Protein AF-A0A951F0G2-F1 (afdb_mono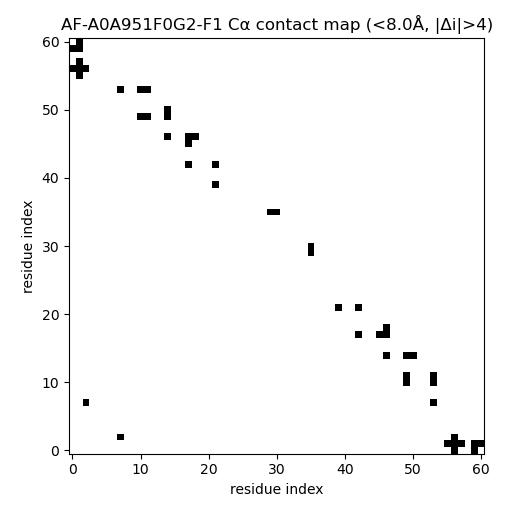mer)

Solvent-accessible surface area (backbone atoms only — not comparable to full-atom values): 3532 Å² total; per-residue (Å²): 128,55,64,52,72,68,56,46,53,49,48,51,51,52,42,54,51,51,54,51,50,57,60,54,51,76,77,53,65,60,93,79,38,85,63,43,69,61,50,54,51,52,51,52,53,48,45,52,49,48,52,49,54,53,52,52,28,60,75,65,104

Mean predicted aligned error: 3.66 Å

Nearest PDB structures (foldseek):
  6def-assembly3_C  TM=8.233E-01  e=2.803E+00  Thermochaetoides thermophila DSM 1495
  4pjw-assembly1_A  TM=4.622E-01  e=7.343E+00  Homo sapiens

Foldseek 3Di:
DADDPVVLVVLVVVLVVLVVVLVVLVPDDCVVDPPSVVVNVVSVVSNVVSVVNNVVNVVVD

pLDDT: mean 92.75, std 6.53, range [60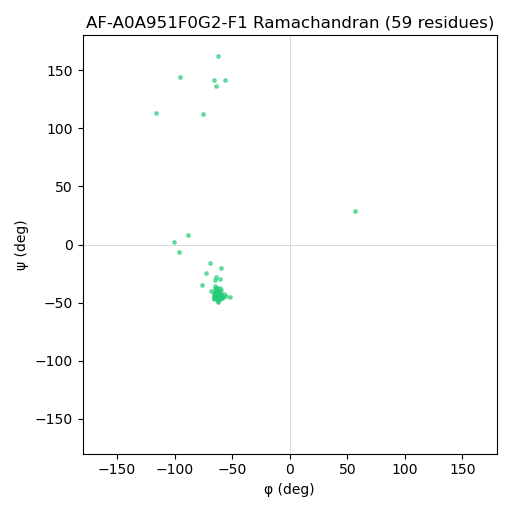.62, 97.56]

Structure (mmCIF, N/CA/C/O backbone):
data_AF-A0A951F0G2-F1
#
_entry.id   AF-A0A951F0G2-F1
#
loop_
_atom_site.group_PDB
_atom_site.id
_atom_site.type_symbol
_atom_site.label_atom_id
_atom_site.label_alt_id
_atom_site.label_comp_id
_atom_site.label_asym_id
_atom_site.label_entity_id
_atom_site.label_seq_id
_atom_site.pdbx_PDB_ins_code
_atom_site.Cartn_x
_atom_site.Cartn_y
_atom_site.Cartn_z
_atom_site.occupancy
_atom_site.B_iso_or_equiv
_atom_site.auth_seq_id
_atom_site.auth_comp_id
_atom_site.auth_asym_id
_atom_site.auth_atom_id
_atom_site.pdbx_PDB_model_num
ATOM 1 N N . MET A 1 1 ? 6.449 4.729 -20.307 1.00 68.4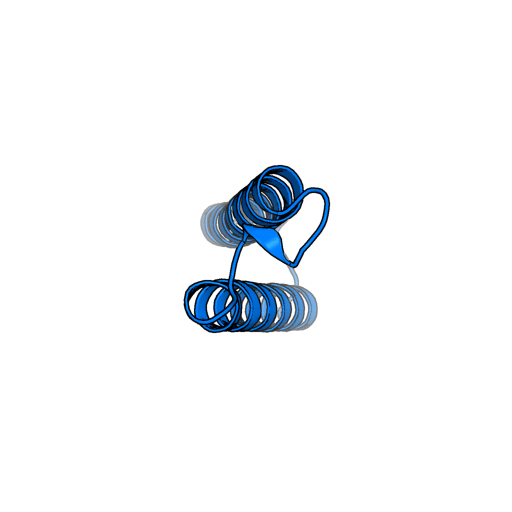4 1 MET A N 1
ATOM 2 C CA . MET A 1 1 ? 7.908 4.885 -20.159 1.00 68.44 1 MET A CA 1
ATOM 3 C C . MET A 1 1 ? 8.368 3.966 -19.044 1.00 68.44 1 MET A C 1
ATOM 5 O O . MET A 1 1 ? 7.812 4.047 -17.952 1.00 68.44 1 MET A O 1
ATOM 9 N N . ALA A 1 2 ? 9.372 3.129 -19.305 1.00 84.50 2 ALA A N 1
ATOM 10 C CA . ALA A 1 2 ? 9.943 2.268 -18.279 1.00 84.50 2 ALA A CA 1
ATOM 11 C C . ALA A 1 2 ? 10.598 3.110 -17.169 1.00 84.50 2 ALA A C 1
ATOM 13 O O . ALA A 1 2 ? 11.314 4.070 -17.456 1.00 84.50 2 ALA A O 1
ATOM 14 N N . LEU A 1 3 ? 10.362 2.738 -15.910 1.00 88.56 3 LEU A N 1
ATOM 15 C CA . LEU A 1 3 ? 10.996 3.373 -14.757 1.00 88.56 3 LEU A CA 1
ATOM 16 C C . LEU A 1 3 ? 12.500 3.107 -14.768 1.00 88.56 3 LEU A C 1
ATOM 18 O O . LEU A 1 3 ? 12.946 1.981 -15.033 1.00 88.56 3 LEU A O 1
ATOM 22 N N . SER A 1 4 ? 13.281 4.115 -14.388 1.00 93.44 4 SER A N 1
ATOM 23 C CA . SER A 1 4 ? 14.683 3.916 -14.045 1.00 93.44 4 SER A CA 1
ATOM 24 C C . SER A 1 4 ? 14.819 2.990 -12.833 1.00 93.44 4 SER A C 1
ATOM 26 O O . SER A 1 4 ? 13.889 2.783 -12.046 1.00 93.44 4 SER A O 1
ATOM 28 N N . ARG A 1 5 ? 16.022 2.439 -12.642 1.00 91.75 5 ARG A N 1
ATOM 29 C CA . ARG A 1 5 ? 16.326 1.598 -11.478 1.00 91.75 5 ARG A CA 1
ATOM 30 C C . ARG A 1 5 ? 16.034 2.321 -10.156 1.00 91.75 5 ARG A C 1
ATOM 32 O O . ARG A 1 5 ? 15.413 1.735 -9.279 1.00 91.75 5 ARG A O 1
ATOM 39 N N . VAL A 1 6 ? 16.435 3.590 -10.048 1.00 95.25 6 VAL A N 1
ATOM 40 C CA . VAL A 1 6 ? 16.254 4.400 -8.833 1.00 95.25 6 VAL A CA 1
ATOM 41 C C . VAL A 1 6 ? 14.773 4.654 -8.553 1.00 95.25 6 VAL A C 1
ATOM 43 O O . VAL A 1 6 ? 14.337 4.552 -7.410 1.00 95.25 6 VAL A O 1
ATOM 46 N N . GLU A 1 7 ? 13.977 4.954 -9.580 1.00 94.12 7 GLU A N 1
ATOM 47 C CA . GLU A 1 7 ? 12.531 5.143 -9.417 1.00 94.12 7 GLU A CA 1
ATOM 48 C C . GLU A 1 7 ? 11.840 3.847 -8.991 1.00 94.12 7 GLU A C 1
ATOM 50 O O . GLU A 1 7 ? 11.000 3.868 -8.094 1.00 94.12 7 GLU A O 1
ATOM 55 N N . ARG A 1 8 ? 12.232 2.706 -9.568 1.00 93.38 8 ARG A N 1
ATOM 56 C CA . ARG A 1 8 ? 11.698 1.396 -9.178 1.00 93.38 8 ARG A CA 1
ATOM 57 C C . ARG A 1 8 ? 12.022 1.052 -7.727 1.00 93.38 8 ARG A C 1
ATOM 59 O O . ARG A 1 8 ? 11.135 0.614 -7.002 1.00 93.38 8 ARG A O 1
ATOM 66 N N . GLU A 1 9 ? 13.269 1.256 -7.308 1.00 95.44 9 GLU A N 1
ATOM 67 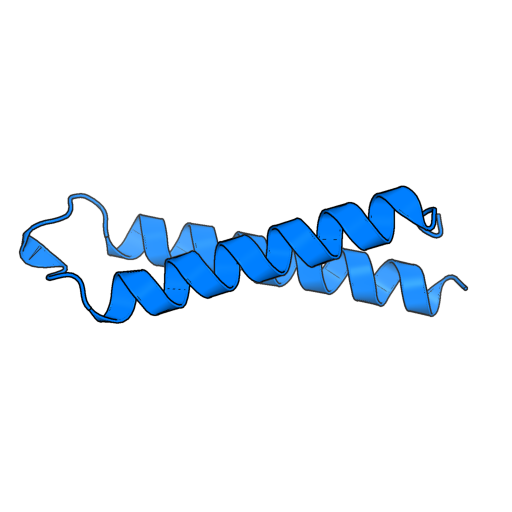C CA . GLU A 1 9 ? 13.696 1.028 -5.923 1.00 95.44 9 GLU A CA 1
ATOM 68 C C . GLU A 1 9 ? 12.899 1.915 -4.955 1.00 95.44 9 GLU A C 1
ATOM 70 O O . GLU A 1 9 ? 12.392 1.416 -3.953 1.00 95.44 9 GLU A O 1
ATOM 75 N N . ARG A 1 10 ? 12.683 3.194 -5.299 1.00 95.50 10 ARG A N 1
ATOM 76 C CA . ARG A 1 10 ? 11.846 4.110 -4.506 1.00 95.50 10 ARG A CA 1
ATOM 77 C C . ARG A 1 10 ? 10.395 3.650 -4.407 1.00 95.50 10 ARG A C 1
ATOM 79 O O . ARG A 1 10 ? 9.864 3.605 -3.304 1.00 95.50 10 ARG A O 1
ATOM 86 N N . LEU A 1 11 ? 9.757 3.283 -5.521 1.00 95.19 11 LEU A N 1
ATOM 87 C CA . LEU A 1 11 ? 8.372 2.793 -5.492 1.00 95.19 11 LEU A CA 1
ATOM 88 C C . LEU A 1 11 ? 8.247 1.483 -4.705 1.00 95.19 11 LEU A C 1
ATOM 90 O O . LEU A 1 11 ? 7.272 1.299 -3.980 1.00 95.19 11 LEU A O 1
ATOM 94 N N . SER A 1 12 ? 9.233 0.589 -4.818 1.00 94.56 12 SER A N 1
ATOM 95 C CA . SER A 1 12 ? 9.267 -0.654 -4.046 1.00 94.56 12 SER A CA 1
ATOM 96 C C . SER A 1 12 ? 9.385 -0.387 -2.543 1.00 94.56 12 SER A C 1
ATOM 98 O O . SER A 1 12 ? 8.644 -0.984 -1.765 1.00 94.56 12 SER A O 1
ATOM 100 N N . ASP A 1 13 ? 10.275 0.520 -2.132 1.00 96.75 13 ASP A N 1
ATOM 101 C CA . ASP A 1 13 ? 10.432 0.929 -0.731 1.00 96.75 13 ASP A CA 1
ATOM 102 C C . ASP A 1 13 ? 9.161 1.607 -0.191 1.00 96.75 13 ASP A C 1
ATOM 104 O O . ASP A 1 13 ? 8.663 1.250 0.877 1.00 96.75 13 ASP A O 1
ATOM 108 N N . SER A 1 14 ? 8.562 2.522 -0.961 1.00 96.00 14 SER A N 1
ATOM 109 C CA . SER A 1 14 ? 7.276 3.138 -0.614 1.00 96.00 14 SER A CA 1
ATOM 110 C C . SER A 1 14 ? 6.168 2.101 -0.421 1.00 96.00 14 SER A C 1
ATOM 112 O O . SER A 1 14 ? 5.421 2.194 0.553 1.00 96.00 14 SER A O 1
ATOM 114 N N . ARG A 1 15 ? 6.085 1.083 -1.291 1.00 96.50 15 ARG A N 1
ATOM 115 C CA . ARG A 1 15 ? 5.097 0.003 -1.153 1.00 96.50 15 ARG A CA 1
ATOM 116 C C . ARG A 1 15 ? 5.319 -0.797 0.130 1.00 96.50 15 ARG A C 1
ATOM 118 O O . ARG A 1 15 ? 4.370 -1.027 0.870 1.00 96.50 15 ARG A O 1
ATOM 125 N N . MET A 1 16 ? 6.563 -1.173 0.432 1.00 96.50 16 MET A N 1
ATOM 126 C CA . MET A 1 16 ? 6.889 -1.896 1.671 1.00 96.50 16 MET A CA 1
ATOM 127 C C . MET A 1 16 ? 6.513 -1.095 2.924 1.00 96.50 16 MET A C 1
ATOM 129 O O . MET A 1 16 ? 5.994 -1.657 3.887 1.00 96.50 16 MET A O 1
ATOM 133 N N . LYS A 1 17 ? 6.720 0.227 2.908 1.00 97.31 17 LYS A N 1
ATOM 134 C CA . LYS A 1 17 ? 6.318 1.114 4.010 1.00 97.31 17 LYS A CA 1
ATOM 135 C C . LYS A 1 17 ? 4.804 1.153 4.198 1.00 97.31 17 LYS A C 1
ATOM 137 O O . LYS A 1 17 ? 4.350 1.037 5.331 1.00 97.31 17 LYS A O 1
ATOM 142 N N . ILE A 1 18 ? 4.033 1.264 3.117 1.00 96.50 18 ILE A N 1
ATOM 143 C CA . ILE A 1 18 ? 2.562 1.222 3.179 1.00 96.50 18 ILE A CA 1
ATOM 144 C C . ILE A 1 18 ? 2.086 -0.115 3.748 1.00 96.50 18 ILE A C 1
ATOM 146 O O . ILE A 1 18 ? 1.292 -0.124 4.682 1.00 96.50 18 ILE A O 1
ATOM 150 N N . GLN A 1 19 ? 2.631 -1.233 3.267 1.00 95.19 19 GLN A N 1
ATOM 151 C CA . GLN A 1 19 ? 2.283 -2.565 3.771 1.00 95.19 19 GLN A CA 1
ATOM 152 C C . GLN A 1 19 ? 2.605 -2.724 5.264 1.00 95.19 19 GLN A C 1
ATOM 154 O O . GLN A 1 19 ? 1.818 -3.305 6.005 1.00 95.19 19 GLN A O 1
ATOM 159 N N . SER A 1 20 ? 3.716 -2.146 5.728 1.00 97.12 20 SER A N 1
ATOM 160 C CA . SER A 1 20 ? 4.064 -2.109 7.154 1.00 97.12 20 SER A CA 1
ATOM 161 C C . SER A 1 20 ? 3.062 -1.296 7.991 1.00 97.12 20 SER A C 1
ATOM 163 O O . SER A 1 20 ? 2.680 -1.716 9.086 1.00 97.12 20 SER A O 1
ATOM 165 N N . VAL A 1 21 ? 2.582 -0.157 7.474 1.00 95.50 21 VAL A N 1
ATOM 166 C CA . VAL A 1 21 ? 1.537 0.646 8.139 1.00 95.50 21 VAL A CA 1
ATOM 167 C C . VAL A 1 21 ? 0.217 -0.120 8.196 1.00 95.50 21 VAL A C 1
ATOM 169 O O . VAL A 1 21 ? -0.396 -0.167 9.258 1.00 95.50 21 VAL A O 1
ATOM 172 N N . VAL A 1 22 ? -0.192 -0.761 7.098 1.00 94.94 22 VAL A N 1
ATOM 173 C CA . VAL A 1 22 ? -1.398 -1.606 7.055 1.00 94.94 22 VAL A CA 1
ATOM 174 C C . VAL A 1 22 ? -1.307 -2.729 8.089 1.00 94.94 22 VAL A C 1
ATOM 176 O O . VAL A 1 22 ? -2.254 -2.948 8.839 1.00 94.94 22 VAL A O 1
ATOM 179 N N . GLU A 1 23 ? -0.161 -3.405 8.192 1.00 95.62 23 GLU A N 1
ATOM 180 C CA . GLU A 1 23 ? 0.031 -4.452 9.200 1.00 95.62 23 GLU A CA 1
ATOM 181 C C . GLU A 1 23 ? -0.050 -3.898 10.627 1.00 95.62 23 GLU A C 1
ATOM 183 O O . GLU A 1 23 ? -0.681 -4.495 11.494 1.00 95.62 23 GLU A O 1
ATOM 188 N N . SER A 1 24 ? 0.522 -2.716 10.863 1.00 94.56 24 SER A N 1
ATOM 189 C CA . SER A 1 24 ? 0.457 -2.052 12.168 1.00 94.56 24 SER A CA 1
ATOM 190 C C . SER A 1 24 ? -0.974 -1.654 12.547 1.00 94.56 24 SER A C 1
ATOM 192 O O . SER A 1 24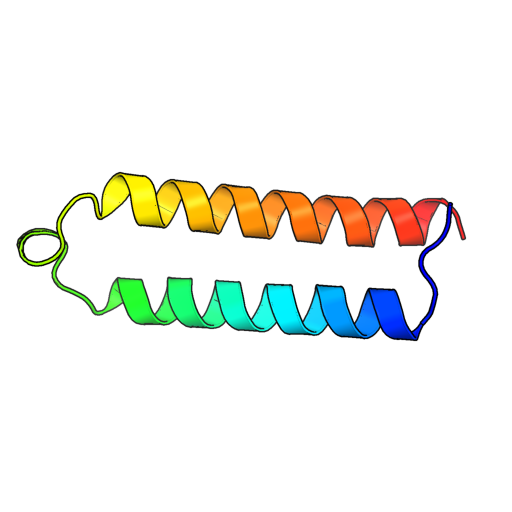 ? -1.355 -1.786 13.711 1.00 94.56 24 SER A O 1
ATOM 194 N N . LEU A 1 25 ? -1.785 -1.205 11.582 1.00 92.81 25 LEU A N 1
ATOM 195 C CA . LEU A 1 25 ? -3.176 -0.801 11.815 1.00 92.81 25 LEU A CA 1
ATOM 196 C C . LEU A 1 25 ? -4.070 -1.959 12.269 1.00 92.81 25 LEU A C 1
ATOM 198 O O . LEU A 1 25 ? -4.982 -1.724 13.057 1.00 92.81 25 LEU A O 1
ATOM 202 N N . LYS A 1 26 ? -3.768 -3.209 11.890 1.00 92.06 26 LYS A N 1
ATOM 203 C CA . LYS A 1 26 ? -4.505 -4.401 12.363 1.00 92.06 26 LYS A CA 1
ATOM 204 C C . LYS A 1 26 ? -4.478 -4.578 13.884 1.00 92.06 26 LYS A C 1
ATOM 206 O O . LYS A 1 26 ? -5.303 -5.303 14.434 1.00 92.06 26 LYS A O 1
ATOM 211 N N . HIS A 1 27 ? -3.515 -3.954 14.560 1.00 94.06 27 HIS A N 1
ATOM 212 C CA . HIS A 1 27 ? -3.355 -4.009 16.012 1.00 94.06 27 HIS A CA 1
ATOM 213 C C . HIS A 1 27 ? -3.893 -2.762 16.731 1.00 94.06 27 HIS A C 1
ATOM 215 O O . HIS A 1 27 ? -3.776 -2.661 17.953 1.00 94.06 27 HIS A O 1
ATOM 221 N N . VAL A 1 28 ? -4.468 -1.810 15.993 1.00 92.88 28 VAL A N 1
ATOM 222 C CA . VAL A 1 28 ? -5.055 -0.583 16.534 1.00 92.88 28 VAL A CA 1
ATOM 223 C C . VAL A 1 28 ? -6.558 -0.773 16.721 1.00 92.88 28 VAL A C 1
ATOM 225 O O . VAL A 1 28 ? -7.212 -1.442 15.932 1.00 92.88 28 VAL A O 1
ATOM 228 N N . ASP A 1 29 ? -7.107 -0.179 17.780 1.00 94.19 29 ASP A N 1
ATOM 229 C CA . ASP A 1 29 ? -8.551 -0.124 18.015 1.00 94.19 29 ASP A CA 1
ATOM 230 C C . ASP A 1 29 ? -9.196 0.921 17.079 1.00 94.19 29 ASP A C 1
ATOM 232 O O . ASP A 1 29 ? -8.953 2.121 17.275 1.00 94.19 29 ASP A O 1
ATOM 236 N N . PRO A 1 30 ? -10.023 0.512 16.095 1.00 92.19 30 PRO A N 1
ATOM 237 C CA . PRO A 1 30 ? -10.617 1.430 15.124 1.00 92.19 30 PRO A CA 1
ATOM 238 C C . PRO A 1 30 ? -11.499 2.499 15.773 1.00 92.19 30 PRO A C 1
ATOM 240 O O . PRO A 1 30 ? -11.571 3.620 15.282 1.00 92.19 30 PRO A O 1
ATOM 243 N N . ALA A 1 31 ? -12.128 2.200 16.917 1.00 94.12 31 ALA A N 1
ATOM 244 C CA . ALA A 1 31 ? -12.997 3.150 17.612 1.00 94.12 31 ALA A CA 1
ATOM 245 C C . ALA A 1 31 ? -12.226 4.332 18.228 1.00 94.12 31 ALA A C 1
ATOM 247 O O . ALA A 1 31 ? -12.826 5.342 18.598 1.00 94.12 31 ALA A O 1
ATOM 248 N N . LYS A 1 32 ? -10.898 4.213 18.355 1.00 95.56 32 LYS A N 1
ATOM 249 C CA . LYS A 1 32 ? -10.019 5.257 18.904 1.00 95.56 32 LYS A CA 1
ATOM 250 C C . LYS A 1 32 ? -9.365 6.121 17.832 1.00 95.56 32 LYS A C 1
ATOM 252 O O . LYS A 1 32 ? -8.702 7.098 18.178 1.00 95.56 32 LYS A O 1
ATOM 257 N N . VAL A 1 33 ? -9.535 5.772 16.559 1.00 92.69 33 VAL A N 1
ATOM 258 C CA . VAL A 1 33 ? -8.940 6.485 15.430 1.00 92.69 33 VAL A CA 1
ATOM 259 C C . VAL A 1 33 ? -10.063 7.066 14.574 1.00 92.69 33 VAL A C 1
ATOM 261 O O . VAL A 1 33 ? -10.818 6.315 13.960 1.00 92.69 33 VAL A O 1
ATOM 264 N N . PRO A 1 34 ? -10.195 8.400 14.519 1.00 94.38 34 PRO A N 1
ATOM 265 C CA . PRO A 1 34 ? -11.119 9.042 13.595 1.00 94.38 34 PRO A CA 1
ATOM 266 C C . PRO A 1 34 ? -10.823 8.628 12.154 1.00 94.38 34 PRO A C 1
ATOM 268 O O . PRO A 1 34 ? -9.660 8.498 11.772 1.00 94.38 34 PRO A O 1
ATOM 271 N N . ASP A 1 35 ? -11.879 8.435 11.366 1.00 94.50 35 ASP A N 1
ATOM 272 C CA . ASP A 1 35 ? -11.790 8.129 9.936 1.00 94.50 35 ASP A CA 1
ATOM 273 C C . ASP A 1 35 ? -10.961 6.870 9.605 1.00 94.50 35 ASP A C 1
ATOM 275 O O . ASP A 1 35 ? -10.381 6.779 8.524 1.00 94.50 35 ASP A O 1
ATOM 279 N N . PHE A 1 36 ? -10.909 5.885 10.514 1.00 94.56 36 PHE A N 1
ATOM 280 C CA . PHE A 1 36 ? -10.114 4.661 10.343 1.00 94.56 36 PHE A CA 1
ATOM 281 C C . PHE A 1 36 ? -10.387 3.944 9.012 1.00 94.56 36 PHE A C 1
ATOM 283 O O . PHE A 1 36 ? -9.449 3.607 8.297 1.00 94.56 36 PHE A O 1
ATOM 290 N N . GLU A 1 37 ? -11.658 3.792 8.632 1.00 94.31 37 GLU A N 1
ATOM 291 C CA . GLU A 1 37 ? -12.053 3.174 7.358 1.00 94.31 37 GLU A CA 1
ATOM 292 C C . GLU A 1 37 ? -11.515 3.957 6.146 1.00 94.3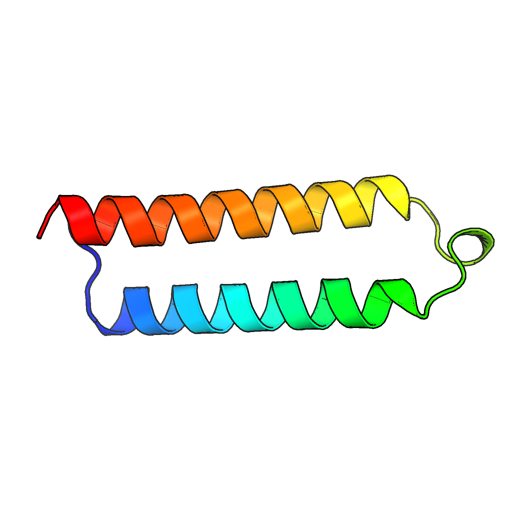1 37 GLU A C 1
ATOM 294 O O . GLU A 1 37 ? -10.984 3.377 5.200 1.00 94.31 37 GLU A O 1
ATOM 299 N N . SER A 1 38 ? -11.566 5.291 6.197 1.00 96.44 38 SER A N 1
ATOM 300 C CA . SER A 1 38 ? -11.002 6.154 5.152 1.00 96.44 38 SER A CA 1
ATOM 301 C C . SER A 1 38 ? -9.479 6.020 5.060 1.00 96.44 38 SER A C 1
ATOM 303 O O . SER A 1 38 ? -8.917 6.079 3.965 1.00 96.44 38 SER A O 1
ATOM 305 N N . ILE A 1 39 ? -8.798 5.834 6.197 1.00 95.12 39 ILE A N 1
ATOM 306 C CA . ILE A 1 39 ? -7.351 5.585 6.248 1.00 95.12 39 ILE A CA 1
ATOM 307 C C . ILE A 1 39 ? -7.026 4.234 5.604 1.00 95.12 39 ILE A C 1
ATOM 309 O O . ILE A 1 39 ? -6.125 4.173 4.767 1.00 95.12 39 ILE A O 1
ATOM 313 N N . GLU A 1 40 ? -7.761 3.173 5.947 1.00 95.50 40 GLU A N 1
ATOM 314 C CA . GLU A 1 40 ? -7.579 1.849 5.339 1.00 95.50 40 GLU A CA 1
ATOM 315 C C . GLU A 1 40 ? -7.783 1.896 3.823 1.00 95.50 40 GLU A C 1
ATOM 317 O O . GLU A 1 40 ? -6.932 1.413 3.073 1.00 95.50 40 GLU A O 1
ATOM 322 N N . GLN A 1 41 ? -8.852 2.552 3.367 1.00 96.62 41 GLN A N 1
ATOM 323 C CA . GLN A 1 41 ? -9.141 2.703 1.943 1.00 96.62 41 GLN A CA 1
ATOM 324 C C . GLN A 1 41 ? -8.025 3.463 1.211 1.00 96.62 41 GLN A C 1
ATOM 326 O O . GLN A 1 41 ? -7.566 3.038 0.153 1.00 96.62 41 GLN A O 1
ATOM 331 N N . CYS A 1 42 ? -7.535 4.559 1.796 1.00 97.25 42 CYS A N 1
ATOM 332 C CA . CYS A 1 42 ? -6.442 5.345 1.224 1.00 97.25 42 CYS A CA 1
ATOM 333 C C . CYS A 1 42 ? -5.147 4.524 1.088 1.00 97.25 42 CYS A C 1
ATOM 335 O O . CYS A 1 42 ? -4.447 4.616 0.076 1.00 97.25 42 CYS A O 1
ATOM 337 N N . LEU A 1 43 ? -4.827 3.696 2.088 1.00 96.62 43 LEU A N 1
ATOM 338 C CA . LEU A 1 43 ? -3.647 2.830 2.059 1.00 96.62 43 LEU A CA 1
ATOM 339 C C . LEU A 1 43 ? -3.769 1.719 1.007 1.00 96.62 43 LEU A C 1
ATOM 341 O O . LEU A 1 43 ? -2.793 1.445 0.306 1.00 96.62 43 LEU A O 1
ATOM 345 N N . ASP A 1 44 ? -4.950 1.119 0.861 1.00 96.50 44 ASP A N 1
ATOM 346 C CA . ASP A 1 44 ? -5.228 0.114 -0.172 1.00 96.50 44 ASP A CA 1
ATOM 347 C C . ASP A 1 44 ? -5.127 0.707 -1.590 1.00 96.50 44 ASP A C 1
ATOM 349 O O . ASP A 1 44 ? -4.455 0.150 -2.464 1.00 96.50 44 ASP A O 1
ATOM 353 N N . ASP A 1 45 ? -5.699 1.893 -1.812 1.00 97.56 45 ASP A N 1
ATOM 354 C CA . ASP A 1 45 ? -5.607 2.599 -3.094 1.00 97.56 45 ASP A CA 1
ATOM 355 C C . ASP A 1 45 ? -4.158 2.981 -3.438 1.00 97.56 45 ASP A C 1
ATOM 357 O O . ASP A 1 45 ? -3.728 2.880 -4.598 1.00 97.56 45 ASP A O 1
ATOM 361 N N . ALA A 1 46 ? -3.370 3.370 -2.431 1.00 96.62 46 ALA A N 1
ATOM 362 C CA . ALA A 1 46 ? -1.950 3.648 -2.594 1.00 96.62 46 ALA A CA 1
ATOM 363 C C . ALA A 1 46 ? -1.151 2.380 -2.955 1.00 96.62 46 ALA A C 1
ATOM 365 O O . ALA A 1 46 ? -0.357 2.419 -3.902 1.00 96.62 46 ALA A O 1
ATOM 366 N N . ASP A 1 47 ? -1.372 1.246 -2.275 1.00 96.69 47 ASP A N 1
ATOM 367 C CA . ASP A 1 47 ? -0.699 -0.024 -2.602 1.00 96.69 47 ASP A CA 1
ATOM 368 C C . ASP A 1 47 ? -1.042 -0.494 -4.024 1.00 96.69 47 ASP A C 1
ATOM 370 O O . ASP A 1 47 ? -0.139 -0.817 -4.809 1.00 96.69 47 ASP A O 1
ATOM 374 N N . LYS A 1 48 ? -2.325 -0.435 -4.408 1.00 96.38 48 LYS A N 1
ATOM 375 C CA . LYS A 1 48 ? -2.790 -0.757 -5.767 1.00 96.38 48 LYS A CA 1
ATOM 376 C C . LYS A 1 48 ? -2.124 0.123 -6.817 1.00 96.38 48 LYS A C 1
ATOM 378 O O . LYS A 1 48 ? -1.653 -0.389 -7.836 1.00 96.38 48 LYS A O 1
ATOM 383 N N . SER A 1 49 ? -2.041 1.428 -6.563 1.00 96.31 49 SER A N 1
ATOM 384 C CA . SER A 1 49 ? -1.423 2.393 -7.478 1.00 96.31 49 SER A CA 1
ATOM 385 C C . SER A 1 49 ? 0.069 2.111 -7.677 1.00 96.31 49 SER A C 1
ATOM 387 O O . SER A 1 49 ? 0.542 2.033 -8.815 1.00 96.31 49 SER A O 1
ATOM 389 N N . LEU A 1 50 ? 0.811 1.886 -6.588 1.00 94.69 50 LEU A N 1
ATOM 390 C CA . LEU A 1 50 ? 2.242 1.566 -6.640 1.00 94.69 50 LEU A CA 1
ATOM 391 C C . LEU A 1 50 ? 2.502 0.216 -7.316 1.00 94.69 50 LEU A C 1
ATOM 393 O O . LEU A 1 50 ? 3.386 0.101 -8.168 1.00 94.69 50 LEU A O 1
ATOM 397 N N . THR A 1 51 ? 1.704 -0.799 -6.990 1.00 94.31 51 THR A N 1
ATOM 398 C CA . THR A 1 51 ? 1.768 -2.117 -7.629 1.00 94.31 51 THR A CA 1
ATOM 399 C C . THR A 1 51 ? 1.473 -2.025 -9.126 1.00 94.31 51 THR A C 1
ATOM 401 O O . THR A 1 51 ? 2.176 -2.642 -9.929 1.00 94.31 51 THR A O 1
ATOM 404 N N . GLY A 1 52 ? 0.476 -1.231 -9.523 1.00 94.12 52 GLY A N 1
ATOM 405 C CA . GLY A 1 52 ? 0.154 -0.974 -10.925 1.00 94.12 52 GLY A CA 1
ATOM 406 C C . GLY A 1 52 ? 1.303 -0.297 -11.673 1.00 94.12 52 GLY A C 1
ATOM 407 O O . GLY A 1 52 ? 1.672 -0.744 -12.761 1.00 94.12 52 GLY A O 1
ATOM 408 N N . ALA A 1 53 ? 1.919 0.726 -11.077 1.00 92.69 53 ALA A N 1
ATOM 409 C CA . ALA A 1 53 ? 3.061 1.429 -11.663 1.00 92.69 53 ALA A CA 1
ATOM 410 C C . ALA A 1 53 ? 4.277 0.507 -11.866 1.00 92.69 53 ALA A C 1
ATOM 412 O O . ALA A 1 53 ? 4.893 0.521 -12.935 1.00 92.69 53 ALA A O 1
ATOM 413 N N . LEU A 1 54 ? 4.588 -0.336 -10.874 1.00 91.88 54 LEU A N 1
ATOM 414 C CA . LEU A 1 54 ? 5.670 -1.320 -10.960 1.00 91.88 54 LEU A CA 1
ATOM 415 C C . LEU A 1 54 ? 5.415 -2.343 -12.077 1.00 91.88 54 LEU A C 1
ATOM 417 O O . LEU A 1 54 ? 6.270 -2.516 -12.943 1.00 91.88 54 LEU A O 1
ATOM 421 N N . LYS A 1 55 ? 4.218 -2.945 -12.120 1.00 91.88 55 LYS A N 1
ATOM 422 C CA . LYS A 1 55 ? 3.841 -3.925 -13.157 1.00 91.88 55 LYS A CA 1
ATOM 423 C C . LYS A 1 55 ? 3.871 -3.326 -14.560 1.00 91.88 55 LYS A C 1
ATOM 425 O O . LYS A 1 55 ? 4.395 -3.939 -15.486 1.00 91.88 55 LYS A O 1
ATOM 430 N N . LYS A 1 56 ? 3.337 -2.113 -14.725 1.00 91.06 56 LYS A N 1
ATOM 431 C CA . LYS A 1 56 ? 3.356 -1.409 -16.013 1.00 91.06 56 LYS A CA 1
ATOM 432 C C . LYS A 1 56 ? 4.789 -1.149 -16.476 1.00 91.06 56 LYS A C 1
ATOM 434 O O . LYS A 1 56 ? 5.099 -1.367 -17.640 1.00 91.06 56 LYS A O 1
ATOM 439 N N . SER A 1 57 ? 5.675 -0.750 -15.563 1.00 86.75 57 SER A N 1
ATOM 440 C CA . SER A 1 57 ? 7.088 -0.563 -15.890 1.00 86.75 57 SER A CA 1
ATOM 441 C C . SER A 1 57 ? 7.809 -1.851 -16.284 1.00 86.75 57 SER A C 1
ATOM 443 O O . SER A 1 57 ? 8.799 -1.761 -17.006 1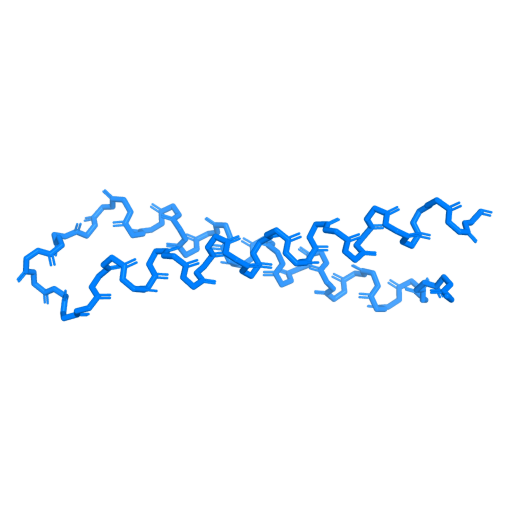.00 86.75 57 SER A O 1
ATOM 445 N N . GLU A 1 58 ? 7.410 -3.007 -15.758 1.00 83.81 58 GLU A N 1
ATOM 446 C CA . GLU A 1 58 ? 8.000 -4.300 -16.121 1.00 83.81 58 GLU A CA 1
ATOM 447 C C . GLU A 1 58 ? 7.513 -4.780 -17.489 1.00 83.81 58 GLU A C 1
ATOM 449 O O . GLU A 1 58 ? 8.298 -5.356 -18.231 1.00 83.81 58 GLU A O 1
ATOM 454 N N . ALA A 1 59 ? 6.256 -4.495 -17.843 1.00 80.75 59 ALA A N 1
ATOM 455 C CA . ALA A 1 59 ? 5.673 -4.844 -19.139 1.00 80.75 59 ALA A CA 1
ATOM 456 C C . ALA A 1 59 ? 6.191 -3.986 -20.309 1.00 80.75 59 ALA A C 1
ATOM 458 O O . ALA A 1 59 ? 6.137 -4.411 -21.458 1.00 80.75 59 ALA A O 1
ATOM 459 N N . GLU A 1 60 ? 6.672 -2.772 -20.031 1.00 76.88 60 GLU A N 1
ATOM 460 C CA . GLU A 1 60 ? 7.261 -1.859 -21.024 1.00 76.88 60 GLU A CA 1
ATOM 461 C C . GLU A 1 60 ? 8.777 -2.073 -21.226 1.00 76.88 60 GLU A C 1
ATOM 463 O O . GLU A 1 60 ? 9.435 -1.248 -21.865 1.00 76.88 60 GLU A O 1
ATOM 468 N N . ARG A 1 61 ? 9.338 -3.133 -20.63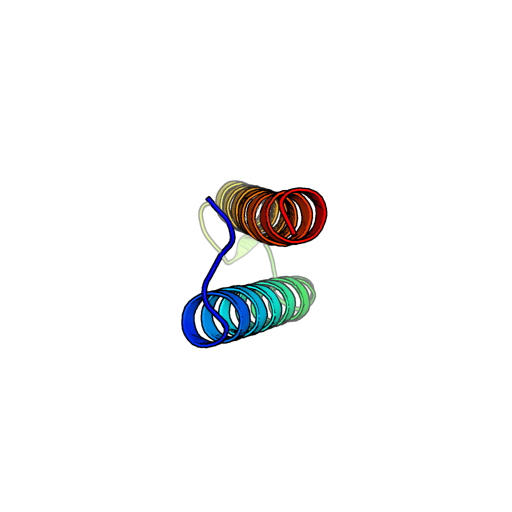6 1.00 60.62 61 ARG A N 1
ATOM 469 C CA . ARG A 1 61 ? 10.767 -3.450 -20.633 1.00 60.62 61 ARG A CA 1
ATOM 470 C C . ARG A 1 61 ? 11.081 -4.619 -21.556 1.00 60.62 61 ARG A C 1
ATOM 472 O O . ARG A 1 61 ? 12.168 -4.559 -22.170 1.00 60.62 61 ARG A O 1
#

Sequence (61 aa):
MALSRVERERLSDSRMKIQSVVESLKHVDPAKVPDFESIEQCLDDADKSLTGALKKSEAER

Radius of gyration: 14.16 Å; Cα contacts (8 Å, |Δi|>4): 25; chains: 1; bounding box: 29×14×40 Å

Secondary structure (DSSP, 8-state):
-PPPHHHHHHHHHHHHHHHHHHHHHTTS-GGGSTTHHHHHHHHHH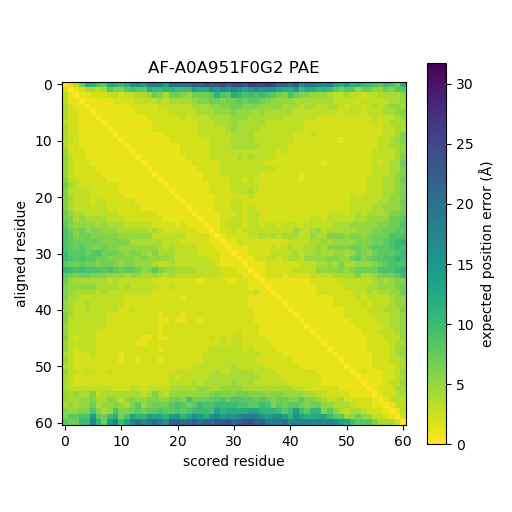HHHHHHHHHHHHHHT-